Protein AF-A0A9E5LN99-F1 (afdb_monomer)

Nearest PDB structures (foldseek):
  3drx-assembly1_D  TM=4.516E-01  e=6.985E+00  Homo sapiens
  3usy-assembly1_A  TM=4.334E-01  e=5.645E+00  Helicobacter pylori

Foldseek 3Di:
DPVCVVPVDDDDDPDDPVRVLVVLVVDPDPVSVVCSVVVVVVCVVPPD

pLDDT: mean 70.97, std 12.43, range [45.56, 88.2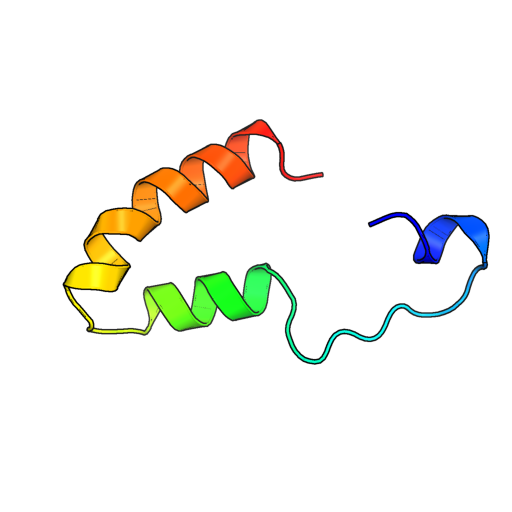5]

Mean predicted aligned error: 10.37 Å

Secondary structure (DSSP, 8-state):
--HHHHH------SS-HHHHHHHHHH---HHHHHHHHHHHHHHHHH--

Sequence (48 aa):
QSVGQEFGLPVIAIANLEGLMHYLQQSHDQQLQTFLPAVQDYRNRYGI

Solvent-accessible surface area (backbone atoms only — not comparable to full-atom values): 3164 Å² total; per-residue (Å²): 141,68,66,43,83,75,67,78,47,88,77,82,63,100,67,50,71,67,57,50,51,52,51,53,69,71,45,86,48,69,74,59,56,69,49,46,63,62,54,50,51,51,42,74,75,67,62,126

Radius of gyration: 13.68 Å; Cα contacts (8 Å, |Δi|>4): 15; chains: 1; bounding box: 28×15×34 Å

Structure (mmCIF, N/CA/C/O backbone):
data_AF-A0A9E5LN99-F1
#
_entry.id   AF-A0A9E5LN99-F1
#
loop_
_atom_site.group_PDB
_atom_site.id
_atom_site.type_symbol
_atom_site.label_atom_id
_atom_site.label_alt_id
_atom_site.label_comp_id
_atom_site.label_asym_id
_atom_site.label_entity_id
_atom_site.label_seq_id
_atom_site.pdbx_PDB_ins_code
_atom_site.Cartn_x
_atom_site.Cartn_y
_atom_site.Cartn_z
_atom_site.occupancy
_atom_site.B_iso_or_equiv
_atom_site.auth_seq_id
_atom_site.auth_comp_id
_atom_site.auth_asym_id
_atom_site.auth_atom_id
_atom_site.pdbx_PDB_model_num
ATOM 1 N N . GLN A 1 1 ? 4.308 8.055 -12.367 1.00 49.06 1 GLN A N 1
ATOM 2 C CA . GLN A 1 1 ? 5.654 7.509 -12.630 1.00 49.06 1 GLN A CA 1
ATOM 3 C C . GLN A 1 1 ? 6.084 8.033 -13.992 1.00 49.06 1 GLN A C 1
ATOM 5 O O . GLN A 1 1 ? 5.620 7.497 -14.982 1.00 49.06 1 GLN A O 1
ATOM 10 N N . SER A 1 2 ? 6.859 9.119 -14.053 1.00 49.38 2 SER A N 1
ATOM 11 C CA . SER A 1 2 ? 7.163 9.782 -15.342 1.00 49.38 2 SER A CA 1
ATOM 12 C C . SER A 1 2 ? 8.662 9.843 -15.658 1.00 49.38 2 SER A C 1
ATOM 14 O O . SER A 1 2 ? 9.037 9.902 -16.815 1.00 49.38 2 SER A O 1
ATOM 16 N N . VAL A 1 3 ? 9.536 9.725 -14.653 1.00 52.22 3 VAL A N 1
ATOM 17 C CA . VAL A 1 3 ? 10.994 9.882 -14.829 1.00 52.22 3 VAL A CA 1
ATOM 18 C C . VAL A 1 3 ? 11.676 8.614 -15.375 1.00 52.22 3 VAL A C 1
ATOM 20 O O . VAL A 1 3 ? 12.655 8.704 -16.107 1.00 52.22 3 VAL A O 1
ATOM 23 N N . GLY A 1 4 ? 11.152 7.420 -15.069 1.00 51.69 4 GLY A N 1
ATOM 24 C CA . GLY A 1 4 ? 11.771 6.152 -15.488 1.00 51.69 4 GLY A CA 1
ATOM 25 C C . GLY A 1 4 ? 11.673 5.869 -16.991 1.00 51.69 4 GLY A C 1
ATOM 26 O O . GLY A 1 4 ? 12.615 5.344 -17.577 1.00 51.69 4 GLY A O 1
ATOM 27 N N . GLN A 1 5 ? 10.560 6.250 -17.629 1.00 51.50 5 GLN A N 1
ATOM 28 C CA . GLN A 1 5 ? 10.366 6.050 -19.071 1.00 51.50 5 GLN A CA 1
ATOM 29 C C . GLN A 1 5 ? 11.117 7.076 -19.925 1.00 51.50 5 GLN A C 1
ATOM 31 O O . GLN A 1 5 ? 11.492 6.760 -21.049 1.00 51.50 5 GLN A O 1
ATOM 36 N N . GLU A 1 6 ? 11.361 8.277 -19.401 1.00 51.34 6 GLU A N 1
ATOM 37 C CA . GLU A 1 6 ? 11.954 9.373 -20.174 1.00 51.34 6 GLU A CA 1
ATOM 38 C C . GLU A 1 6 ? 13.493 9.334 -20.185 1.00 51.34 6 GLU A C 1
ATOM 40 O O . GLU A 1 6 ? 14.111 9.801 -21.137 1.00 51.34 6 GLU A O 1
ATOM 45 N N . PHE A 1 7 ? 14.125 8.712 -19.179 1.00 59.62 7 PHE A N 1
ATOM 46 C CA . PHE A 1 7 ? 15.589 8.720 -19.035 1.00 59.62 7 PHE A CA 1
ATOM 47 C C . PHE A 1 7 ? 16.246 7.333 -18.961 1.00 59.62 7 PHE A C 1
ATOM 49 O O . PHE A 1 7 ? 17.470 7.255 -18.909 1.00 59.62 7 PHE A O 1
ATOM 56 N N . GLY A 1 8 ? 15.478 6.233 -18.957 1.00 50.69 8 GLY A N 1
ATOM 57 C CA . GLY A 1 8 ? 16.030 4.867 -18.902 1.00 50.69 8 GLY A CA 1
ATOM 58 C C . GLY A 1 8 ? 16.810 4.553 -17.617 1.00 50.69 8 GLY A C 1
ATOM 59 O O . GLY A 1 8 ? 17.550 3.572 -17.558 1.00 50.69 8 GLY A O 1
ATOM 60 N N . LEU A 1 9 ? 16.660 5.393 -16.590 1.00 49.38 9 LEU A N 1
ATOM 61 C CA . LEU A 1 9 ? 17.337 5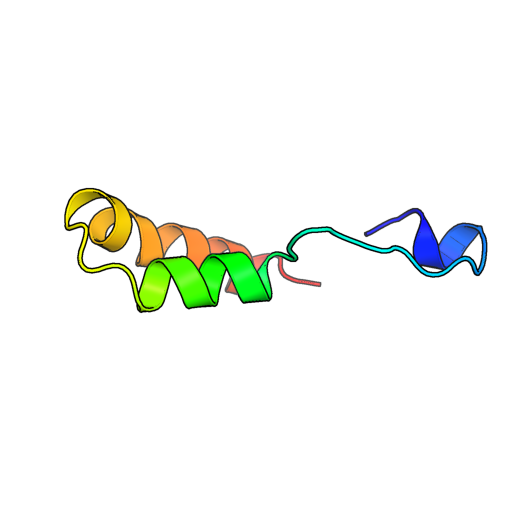.262 -15.308 1.00 49.38 9 LEU A CA 1
ATOM 62 C C . LEU A 1 9 ? 16.410 4.570 -14.299 1.00 49.38 9 LEU A C 1
ATOM 64 O O . LEU A 1 9 ? 15.223 4.910 -14.227 1.00 49.38 9 LEU A O 1
ATOM 68 N N . PRO A 1 10 ? 16.921 3.620 -13.496 1.00 45.56 10 PRO A N 1
ATOM 69 C CA . PRO A 1 10 ? 16.119 2.950 -12.483 1.00 45.56 10 PRO A CA 1
ATOM 70 C C . PRO A 1 10 ? 15.639 3.967 -11.440 1.00 45.56 10 PRO A C 1
ATOM 72 O O . PRO A 1 10 ? 16.438 4.607 -10.757 1.00 45.56 10 PRO A O 1
ATOM 75 N N . VAL A 1 11 ? 14.319 4.118 -11.311 1.00 57.06 11 VAL A N 1
ATOM 76 C CA . VAL A 1 11 ? 13.706 4.949 -10.269 1.00 57.06 11 VAL A CA 1
ATOM 77 C C . VAL A 1 11 ? 13.718 4.153 -8.969 1.00 57.06 11 VAL A C 1
ATOM 79 O O . VAL A 1 11 ? 12.946 3.212 -8.800 1.00 57.06 11 VAL A O 1
ATOM 82 N N . ILE A 1 12 ? 14.610 4.519 -8.053 1.00 58.06 12 ILE A N 1
ATOM 83 C CA . ILE A 1 12 ? 14.718 3.891 -6.735 1.00 58.06 12 ILE A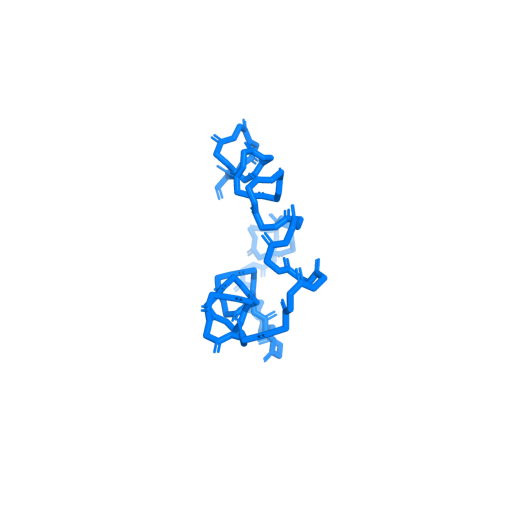 CA 1
ATOM 84 C C . ILE A 1 12 ? 13.846 4.693 -5.763 1.00 58.06 12 ILE A C 1
ATOM 86 O O . ILE A 1 12 ? 14.072 5.885 -5.564 1.00 58.06 12 ILE A O 1
ATOM 90 N N . ALA A 1 13 ? 12.840 4.052 -5.167 1.00 62.69 13 ALA A N 1
ATOM 91 C CA . ALA A 1 13 ? 12.006 4.643 -4.123 1.00 62.69 13 ALA A CA 1
ATOM 92 C C . ALA A 1 13 ? 12.327 3.985 -2.775 1.00 62.69 13 ALA A C 1
ATOM 94 O O . ALA A 1 13 ? 12.415 2.763 -2.695 1.00 62.69 13 ALA A O 1
ATOM 95 N N . ILE A 1 14 ? 12.474 4.787 -1.714 1.00 66.38 14 ILE A N 1
ATOM 96 C CA . ILE A 1 14 ? 12.690 4.295 -0.337 1.00 66.38 14 ILE A CA 1
ATOM 97 C C . ILE A 1 14 ? 11.497 3.433 0.122 1.00 66.38 14 ILE A C 1
ATOM 99 O O . ILE A 1 14 ? 11.674 2.452 0.836 1.00 66.38 14 ILE A O 1
ATOM 103 N N . ALA A 1 15 ? 10.291 3.766 -0.344 1.00 63.00 15 ALA A N 1
ATOM 104 C CA . ALA A 1 15 ? 9.097 2.934 -0.283 1.00 63.00 15 ALA A CA 1
ATOM 105 C C . ALA A 1 15 ? 8.212 3.259 -1.494 1.00 63.00 15 ALA A C 1
ATOM 107 O O . ALA A 1 15 ? 8.108 4.419 -1.901 1.00 63.00 15 ALA A O 1
ATOM 108 N N . ASN A 1 16 ? 7.583 2.244 -2.082 1.00 73.62 16 ASN A N 1
ATOM 109 C CA . ASN A 1 16 ? 6.598 2.418 -3.146 1.00 73.62 16 ASN A CA 1
ATOM 110 C C . ASN A 1 16 ? 5.173 2.330 -2.568 1.00 73.62 16 ASN A C 1
ATOM 112 O O . ASN A 1 16 ? 4.970 1.961 -1.410 1.00 73.62 16 ASN A O 1
ATOM 116 N N . LEU A 1 17 ? 4.171 2.690 -3.376 1.00 75.19 17 LEU A N 1
ATOM 117 C CA . LEU A 1 17 ? 2.768 2.652 -2.953 1.00 75.19 17 LEU A CA 1
ATOM 118 C C . LEU A 1 17 ? 2.352 1.252 -2.480 1.00 75.19 17 LEU A C 1
ATOM 120 O O . LEU A 1 17 ? 1.588 1.128 -1.534 1.00 75.19 17 LEU A O 1
ATOM 124 N N . GLU A 1 18 ? 2.871 0.201 -3.107 1.00 77.31 18 GLU A N 1
ATOM 125 C CA . GLU A 1 18 ? 2.617 -1.178 -2.693 1.00 77.31 18 GLU A CA 1
ATOM 126 C C . GLU A 1 18 ? 3.114 -1.453 -1.267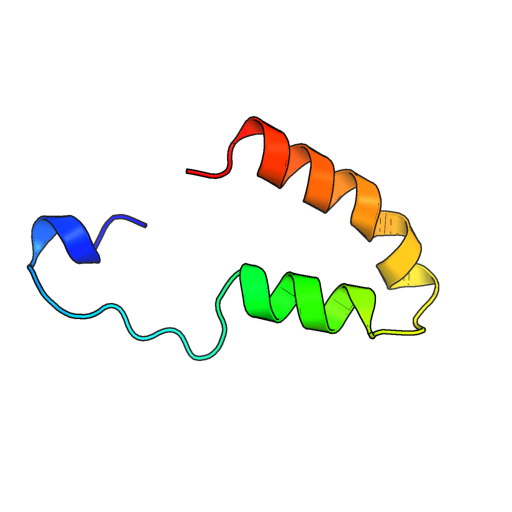 1.00 77.31 18 GLU A C 1
ATOM 128 O O . GLU A 1 18 ? 2.343 -1.936 -0.439 1.00 77.31 18 GLU A O 1
ATOM 133 N N . GLY A 1 19 ? 4.347 -1.057 -0.946 1.00 77.06 19 GLY A N 1
ATOM 134 C CA . GLY A 1 19 ? 4.909 -1.165 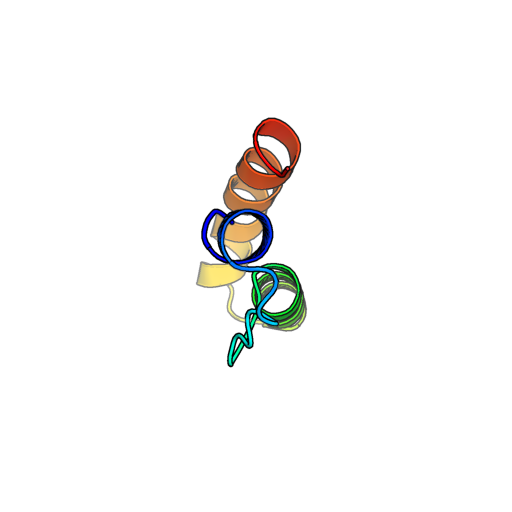0.398 1.00 77.06 19 GLY A CA 1
ATOM 135 C C . GLY A 1 19 ? 4.135 -0.342 1.427 1.00 77.06 19 GLY A C 1
ATOM 136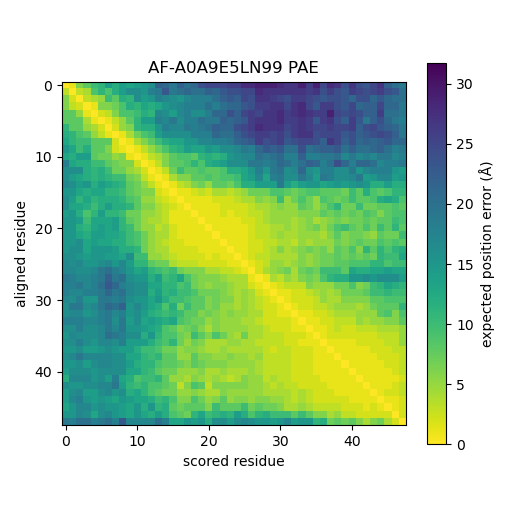 O O . GLY A 1 19 ? 3.897 -0.814 2.538 1.00 77.06 19 GLY A O 1
ATOM 137 N N . LEU A 1 20 ? 3.662 0.848 1.046 1.00 76.25 20 LEU A N 1
ATOM 138 C CA . LEU A 1 20 ? 2.790 1.658 1.898 1.00 76.25 20 LEU A CA 1
ATOM 139 C C . LEU A 1 20 ? 1.452 0.953 2.170 1.00 76.25 20 LEU A C 1
ATOM 141 O O . LEU A 1 20 ? 1.019 0.892 3.317 1.00 76.25 20 LEU A O 1
ATOM 145 N N . MET A 1 21 ? 0.811 0.387 1.145 1.00 78.62 21 MET A N 1
ATOM 146 C CA . MET A 1 21 ? -0.455 -0.339 1.305 1.00 78.62 21 MET A CA 1
ATOM 147 C C . MET A 1 21 ? -0.283 -1.578 2.187 1.00 78.62 21 MET A C 1
ATOM 149 O O . MET A 1 21 ? -1.123 -1.836 3.046 1.00 78.62 21 MET A O 1
ATOM 153 N N . HIS A 1 22 ? 0.822 -2.303 2.023 1.00 80.31 22 HIS A N 1
ATOM 154 C CA . HIS A 1 22 ? 1.128 -3.476 2.835 1.00 80.31 22 HIS A CA 1
ATOM 155 C C . HIS A 1 22 ? 1.338 -3.101 4.310 1.00 80.31 22 HIS A C 1
ATOM 157 O O . HIS A 1 22 ? 0.786 -3.741 5.204 1.00 80.31 22 HIS A O 1
ATOM 163 N N . TYR A 1 23 ? 2.060 -2.007 4.570 1.00 79.31 23 TYR A N 1
ATOM 164 C CA . TYR A 1 23 ? 2.227 -1.464 5.917 1.00 79.31 23 TYR A CA 1
ATOM 165 C C . TYR A 1 23 ? 0.886 -1.049 6.544 1.00 79.31 23 TYR A C 1
ATOM 167 O O . TYR A 1 23 ? 0.610 -1.380 7.695 1.00 79.31 23 TYR A O 1
ATOM 175 N N . LEU A 1 24 ? 0.023 -0.375 5.779 1.00 72.94 24 LEU A N 1
ATOM 176 C CA . LEU A 1 24 ? -1.304 0.042 6.241 1.00 72.94 24 LEU A CA 1
ATOM 177 C C . LEU A 1 24 ? -2.228 -1.147 6.541 1.00 72.94 24 LEU A C 1
ATOM 179 O O . LEU A 1 24 ? -2.992 -1.082 7.498 1.00 72.94 24 LEU A O 1
ATOM 183 N N . GLN A 1 25 ? -2.140 -2.239 5.777 1.00 77.31 25 GLN A N 1
ATOM 184 C CA . GLN A 1 25 ? -2.893 -3.473 6.040 1.00 77.31 25 GLN A CA 1
ATOM 185 C C . GLN A 1 25 ? -2.406 -4.216 7.289 1.00 77.31 25 GLN A C 1
ATOM 187 O O . GLN A 1 25 ? -3.203 -4.832 7.991 1.00 77.31 25 GLN A O 1
ATOM 192 N N . GLN A 1 26 ? -1.102 -4.171 7.567 1.00 82.31 26 GLN A N 1
ATOM 193 C CA . GLN A 1 26 ? -0.507 -4.793 8.755 1.00 82.31 26 GLN A CA 1
ATOM 194 C C . GLN A 1 26 ? -0.643 -3.915 10.012 1.00 82.31 26 GLN A C 1
ATOM 196 O O . GLN A 1 26 ? -0.475 -4.397 11.138 1.00 82.31 26 GLN A O 1
ATOM 201 N N . SER A 1 27 ? -0.967 -2.634 9.831 1.00 71.62 27 SER A N 1
ATOM 202 C CA . SER A 1 27 ? -1.250 -1.700 10.911 1.00 71.62 27 SER A CA 1
ATOM 203 C C . SER A 1 27 ? -2.572 -2.039 11.607 1.00 71.62 27 SER A C 1
ATOM 205 O O . SER A 1 27 ? -3.634 -2.153 10.993 1.00 71.62 27 SER A O 1
ATOM 207 N N . HIS A 1 28 ? -2.513 -2.155 12.932 1.00 70.06 28 HIS A N 1
ATOM 208 C CA . HIS A 1 28 ? -3.692 -2.301 13.792 1.00 70.06 28 HIS A CA 1
ATOM 209 C C . HIS A 1 28 ? -4.230 -0.940 14.271 1.00 70.06 28 HIS A C 1
ATOM 211 O O . HIS A 1 28 ? -5.046 -0.877 15.190 1.00 70.06 28 HIS A O 1
ATOM 217 N N . ASP A 1 29 ? -3.770 0.156 13.664 1.00 79.19 29 ASP A 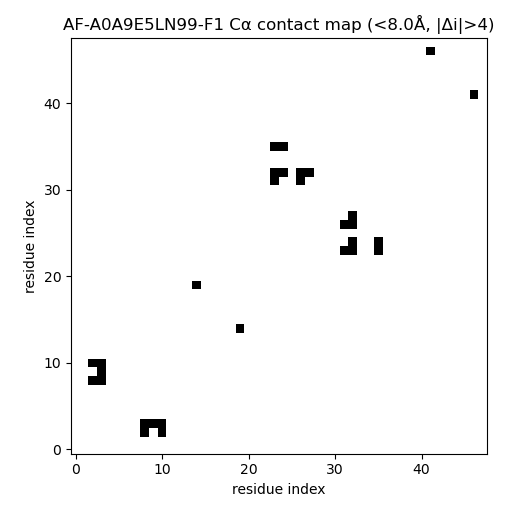N 1
ATOM 218 C CA . ASP A 1 29 ? -4.257 1.501 13.947 1.00 79.19 29 ASP A CA 1
ATOM 219 C C . ASP A 1 29 ? -5.661 1.698 13.353 1.00 79.19 29 ASP A C 1
ATOM 221 O O . ASP A 1 29 ? -5.864 1.696 12.134 1.00 79.19 29 ASP A O 1
ATOM 225 N N . GLN A 1 30 ? -6.645 1.880 14.234 1.00 75.44 30 GLN A N 1
ATOM 226 C CA . GLN A 1 30 ? -8.051 2.009 13.855 1.00 75.44 30 GLN A CA 1
ATOM 227 C C . GLN A 1 30 ? -8.346 3.256 13.010 1.00 75.44 30 GLN A C 1
ATOM 229 O O . GLN A 1 30 ? -9.264 3.230 12.182 1.00 75.44 30 GLN A O 1
ATOM 234 N N . GLN A 1 31 ? -7.581 4.340 13.170 1.00 77.75 31 GLN A N 1
ATOM 235 C CA . GLN A 1 31 ? -7.774 5.533 12.347 1.00 77.75 31 GLN A CA 1
ATOM 236 C C . GLN A 1 31 ? -7.296 5.275 10.919 1.00 77.75 31 GLN A C 1
ATOM 238 O O . GLN A 1 31 ? -7.979 5.646 9.968 1.00 77.75 31 GLN A O 1
ATOM 243 N N . LEU A 1 32 ? -6.176 4.571 10.751 1.00 69.69 32 LEU A N 1
ATOM 244 C CA . LEU A 1 32 ? -5.645 4.239 9.427 1.00 69.69 32 LEU A CA 1
ATOM 245 C C . LEU A 1 32 ? -6.501 3.193 8.697 1.00 69.69 32 LEU A C 1
ATOM 247 O O . LEU A 1 32 ? -6.731 3.333 7.493 1.00 69.69 32 LEU A O 1
ATOM 251 N N . GLN A 1 33 ? -7.060 2.210 9.412 1.00 76.06 33 GLN A N 1
ATOM 252 C CA . GLN A 1 33 ? -8.002 1.243 8.827 1.00 76.06 33 GLN A CA 1
ATOM 253 C C . GLN A 1 33 ? -9.281 1.901 8.290 1.00 76.06 33 GLN A C 1
ATOM 255 O O . GLN A 1 33 ? -9.854 1.424 7.313 1.00 76.06 33 GLN A O 1
ATOM 260 N N . THR A 1 34 ? -9.693 3.029 8.872 1.00 83.44 34 THR A N 1
ATOM 261 C CA . THR A 1 34 ? -10.879 3.777 8.427 1.00 83.44 34 THR A CA 1
ATOM 262 C C . THR A 1 34 ? -10.704 4.359 7.017 1.00 83.44 34 THR A C 1
ATOM 264 O O . THR A 1 34 ? -11.665 4.425 6.252 1.00 83.44 34 THR A O 1
ATOM 267 N N .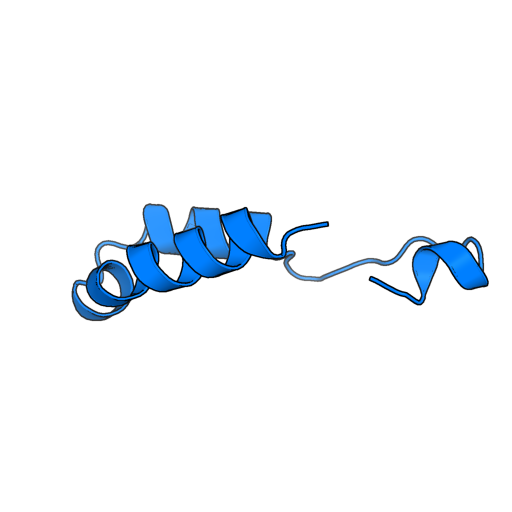 PHE A 1 35 ? -9.483 4.749 6.635 1.00 81.31 35 PHE A N 1
ATOM 268 C CA . PHE A 1 35 ? -9.204 5.372 5.331 1.00 81.31 35 PHE A CA 1
ATOM 269 C C . PHE A 1 35 ? -8.722 4.385 4.260 1.00 81.31 35 PHE A C 1
ATOM 271 O O . PHE A 1 35 ? -8.740 4.711 3.071 1.00 81.31 35 PHE A O 1
ATOM 278 N N . LEU A 1 36 ? -8.334 3.172 4.661 1.00 76.94 36 LEU A N 1
ATOM 279 C CA . LEU A 1 36 ? -7.843 2.110 3.778 1.00 76.94 36 LEU A CA 1
ATOM 280 C C . LEU A 1 36 ? -8.781 1.825 2.581 1.00 76.94 36 LEU A C 1
ATOM 282 O O . LEU A 1 36 ? -8.286 1.772 1.452 1.00 76.94 36 LEU A O 1
ATOM 286 N N . PRO A 1 37 ? -10.117 1.735 2.755 1.00 84.88 37 PRO A N 1
ATOM 287 C CA . PRO A 1 37 ? -11.033 1.484 1.642 1.00 84.88 37 PRO A CA 1
ATOM 288 C C . PRO A 1 37 ? -11.010 2.596 0.585 1.00 84.88 37 PRO A C 1
ATOM 290 O O . PRO A 1 37 ? -10.969 2.315 -0.609 1.00 84.88 37 PRO A O 1
ATOM 293 N N . ALA A 1 38 ? -10.966 3.863 1.008 1.00 85.00 38 ALA A N 1
ATOM 294 C CA . ALA A 1 38 ? -10.986 5.007 0.094 1.00 85.00 38 ALA A CA 1
ATOM 295 C C . ALA A 1 38 ? -9.700 5.104 -0.745 1.00 85.00 38 ALA A C 1
ATOM 297 O O . ALA A 1 38 ? -9.740 5.430 -1.933 1.00 85.00 38 ALA A O 1
ATOM 298 N N . VAL A 1 39 ? -8.552 4.787 -0.140 1.00 82.25 39 VAL A N 1
ATOM 299 C CA . VAL A 1 39 ? -7.259 4.756 -0.841 1.00 82.25 39 VAL A CA 1
ATOM 300 C C . VAL A 1 39 ? -7.197 3.575 -1.814 1.00 82.25 39 VAL A C 1
ATOM 302 O O . VAL A 1 39 ? -6.707 3.726 -2.937 1.00 82.25 39 VAL A O 1
ATOM 305 N N . GLN A 1 40 ? -7.734 2.418 -1.419 1.00 81.81 40 GLN A N 1
ATOM 306 C CA . GLN A 1 40 ? -7.831 1.243 -2.283 1.00 81.81 40 GLN A CA 1
ATOM 307 C C . GLN A 1 40 ? -8.708 1.521 -3.513 1.00 81.81 40 GLN A C 1
ATOM 309 O O . GLN A 1 40 ? -8.299 1.205 -4.629 1.00 81.81 40 GLN A O 1
ATOM 314 N N . ASP A 1 41 ? -9.856 2.175 -3.337 1.00 88.25 41 ASP A N 1
ATOM 315 C CA . ASP A 1 41 ? -10.743 2.568 -4.439 1.00 88.25 41 ASP A CA 1
ATOM 316 C C . ASP A 1 41 ? -10.077 3.555 -5.404 1.00 88.25 41 ASP A C 1
ATOM 318 O O . ASP A 1 41 ? -10.160 3.388 -6.625 1.00 88.25 41 ASP A O 1
ATOM 322 N N . TYR A 1 42 ? -9.361 4.557 -4.883 1.00 85.69 42 TYR A N 1
ATOM 323 C CA . TYR A 1 42 ? -8.604 5.494 -5.715 1.00 85.69 42 TYR A CA 1
ATOM 324 C C . TYR A 1 42 ? -7.534 4.774 -6.548 1.00 85.69 42 TYR A C 1
ATOM 326 O O . TYR A 1 42 ? -7.424 5.011 -7.754 1.00 85.69 42 TYR A O 1
ATOM 334 N N . ARG A 1 43 ? -6.786 3.847 -5.931 1.00 81.00 43 ARG A N 1
ATOM 335 C CA . ARG A 1 43 ? -5.817 2.997 -6.637 1.00 81.00 43 ARG A CA 1
ATOM 336 C C . ARG A 1 43 ? -6.498 2.134 -7.695 1.00 81.00 43 ARG A C 1
ATOM 338 O O . ARG A 1 43 ? -5.993 2.058 -8.803 1.00 81.00 43 ARG A O 1
ATOM 345 N N . ASN A 1 44 ? -7.617 1.491 -7.386 1.00 82.12 44 ASN A N 1
ATOM 346 C CA . ASN A 1 44 ? -8.308 0.633 -8.352 1.00 82.12 44 ASN A CA 1
ATOM 347 C C . ASN A 1 44 ? -8.793 1.433 -9.572 1.00 82.12 44 ASN A C 1
ATOM 349 O O . ASN A 1 44 ? -8.859 0.900 -10.676 1.00 82.12 44 ASN A O 1
ATOM 353 N N . ARG A 1 45 ? -9.119 2.716 -9.379 1.00 85.25 45 ARG A N 1
ATOM 354 C CA . ARG A 1 45 ? -9.646 3.588 -10.432 1.00 85.25 45 ARG A CA 1
ATOM 355 C C . ARG A 1 45 ? -8.574 4.280 -11.278 1.00 85.25 45 ARG A C 1
ATOM 357 O O . ARG A 1 45 ? -8.830 4.544 -12.449 1.00 85.25 45 ARG A O 1
ATOM 364 N N . TYR A 1 46 ? -7.416 4.597 -10.700 1.00 85.06 46 TYR A N 1
ATOM 365 C CA . TYR A 1 46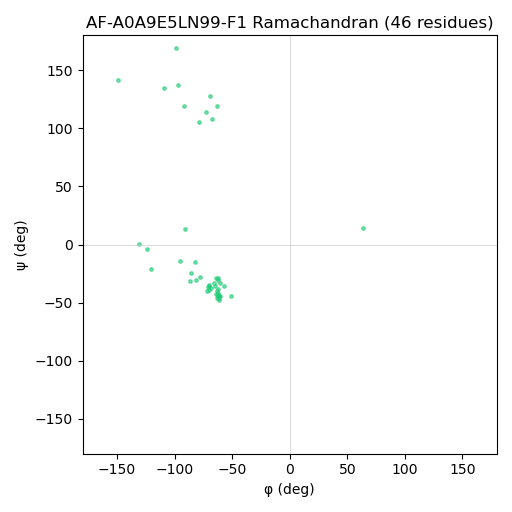 ? -6.381 5.419 -11.351 1.00 85.06 46 TYR A CA 1
ATOM 366 C C . TYR A 1 46 ? -4.969 4.822 -11.289 1.00 85.06 46 TYR A C 1
ATOM 368 O O . TYR A 1 46 ? -4.015 5.446 -11.755 1.00 85.06 46 TYR A O 1
ATOM 376 N N . GLY A 1 47 ? -4.816 3.645 -10.687 1.00 72.25 47 GLY A N 1
ATOM 377 C CA . GLY A 1 47 ? -3.558 2.916 -10.623 1.00 72.25 47 GLY A CA 1
ATOM 378 C C . GLY A 1 47 ? -3.160 2.434 -12.012 1.00 72.25 47 GLY A C 1
ATOM 379 O O . GLY A 1 47 ? -3.791 1.536 -12.559 1.00 72.25 47 GLY A O 1
ATOM 380 N N . ILE A 1 48 ? -2.131 3.076 -12.555 1.00 63.62 48 ILE A N 1
ATOM 381 C CA . ILE A 1 48 ? -1.379 2.688 -13.757 1.00 63.62 48 ILE A CA 1
ATOM 382 C C . ILE A 1 48 ? -0.419 1.542 -13.459 1.00 63.62 48 ILE A C 1
ATOM 384 O O . ILE A 1 48 ? 0.218 1.587 -12.379 1.00 63.62 48 ILE A O 1
#